Protein AF-A0A4Q4SC48-F1 (afdb_monomer)

Solvent-accessible surface area (backbone atoms only — not comparable to full-atom values): 8580 Å² total; per-residue (Å²): 134,79,75,87,77,60,52,71,68,53,53,37,66,75,65,59,70,75,52,75,67,53,56,53,50,51,53,55,38,66,77,57,79,57,55,71,65,61,53,51,52,52,52,51,54,51,52,43,53,52,26,58,77,69,67,37,60,67,61,38,51,47,51,50,50,48,49,58,31,44,77,69,70,71,51,60,91,77,42,72,86,70,56,51,67,68,56,51,50,52,51,51,52,57,49,54,52,51,52,51,52,52,50,51,55,52,50,51,53,52,48,51,53,50,50,52,51,51,51,53,50,52,53,52,48,52,53,51,56,50,54,53,47,55,53,51,51,53,53,50,54,55,54,55,59,65,73,77,113

Mean predicted aligned error: 14.54 Å

Nearest PDB structures (foldseek):
  6o35-assembly1_C-2  TM=3.071E-01  e=2.303E+00  synthetic construct
  6o35-assembly1_A  TM=3.104E-01  e=3.456E+00  synthetic construct

Radius of gyration: 32.94 Å; Cα contacts (8 Å, |Δi|>4): 32; chains: 1; bounding box: 59×37×98 Å

Secondary structure (DSSP, 8-state):
--STT--HHHHHHHHT---HHHHHHHHHHHTTT--HHHHHHHHHHHHHHHHHHTT-HHHHHHHHHHHHHHHTT-S-TTTTTTS-HHHHHHHHHHHHHHHHHHHHHHHHHHHHHHHHHHHHHHHHHHHHHHHHHHHHHHHHHHHHHHH--

Organism: NCBI:txid156630

Foldseek 3Di:
DPPVPDDPVVVCVVVPDDDVVNVVVVVVCVVVVHDPVVVVVVVLVVVLVVCVVVVVVVVNLLSVLLVVCVVVVNADVPRSVVDDPVRSVVSVVVVVVVVVVVVVVVVVVVVVVVVVVVVVVVVVVVVVVVVVVVVVVVVVVVVVVVVVD

Sequence (149 aa):
MAFEVLPECTLQAVFGTLHPKQHRILEQQRRRKVSLHCLADTLYYHQGAQLSRLGRWNDMTILQMQHELAKRGKLEEGEATTLSEWKLRLRLVCLVTAEKEAWRKAASARLEKRTENKKAWAAQLAVYDEIDKDLSESALVEAEQHVIC

Structure (mmCIF, N/CA/C/O backbone):
data_AF-A0A4Q4SC48-F1
#
_entry.id   AF-A0A4Q4SC48-F1
#
loop_
_atom_site.group_PDB
_atom_site.id
_atom_site.type_symbol
_atom_site.label_atom_id
_atom_site.label_alt_id
_atom_site.label_comp_id
_atom_site.label_asym_id
_atom_site.label_entity_id
_atom_site.label_seq_id
_atom_site.pdbx_PDB_ins_code
_atom_site.Cartn_x
_atom_site.Cartn_y
_atom_site.Cartn_z
_atom_site.occupancy
_atom_site.B_iso_or_equiv
_atom_site.auth_seq_id
_atom_site.auth_comp_id
_atom_site.auth_asym_id
_atom_site.auth_atom_id
_atom_site.pdbx_PDB_model_num
ATOM 1 N N . MET A 1 1 ? -4.497 -26.400 12.255 1.00 38.34 1 MET A N 1
ATOM 2 C CA . MET A 1 1 ? -5.537 -25.365 12.076 1.00 38.34 1 MET A CA 1
ATOM 3 C C . MET A 1 1 ? -6.417 -25.385 13.318 1.00 38.34 1 MET A C 1
ATOM 5 O O . MET A 1 1 ? -7.084 -26.382 13.534 1.00 38.34 1 MET A O 1
ATOM 9 N N . ALA A 1 2 ? -6.314 -24.387 14.202 1.00 39.81 2 ALA A N 1
ATOM 10 C CA . ALA A 1 2 ? -6.833 -24.479 15.579 1.00 39.81 2 ALA A CA 1
ATOM 11 C C . ALA A 1 2 ? -8.190 -23.780 15.813 1.00 39.81 2 ALA A C 1
ATOM 13 O O . ALA A 1 2 ? -8.786 -23.949 16.870 1.00 39.81 2 ALA A O 1
ATOM 14 N N . PHE A 1 3 ? -8.700 -23.020 14.837 1.00 35.78 3 PHE A N 1
ATOM 15 C CA . PHE A 1 3 ? -9.918 -22.212 15.003 1.00 35.78 3 PHE A CA 1
ATOM 16 C C . PHE A 1 3 ? -11.225 -22.950 14.667 1.00 35.78 3 PHE A C 1
ATOM 18 O O . PHE A 1 3 ? -12.294 -22.483 15.040 1.00 35.78 3 PHE A O 1
ATOM 25 N N . GLU A 1 4 ? -11.161 -24.109 14.002 1.00 42.56 4 GLU A N 1
ATOM 26 C CA . GLU A 1 4 ? -12.347 -24.890 13.601 1.00 42.56 4 GLU A CA 1
ATOM 27 C C . GLU A 1 4 ? -13.012 -25.650 14.761 1.00 42.56 4 GLU A C 1
ATOM 29 O O . GLU A 1 4 ? -14.151 -26.091 14.633 1.00 42.56 4 GLU A O 1
ATOM 34 N N . VAL A 1 5 ? -12.318 -25.794 15.895 1.00 47.84 5 VAL A N 1
ATOM 35 C CA . VAL A 1 5 ? -12.755 -26.605 17.050 1.00 47.84 5 VAL A CA 1
ATOM 36 C C . VAL A 1 5 ? -13.264 -25.728 18.203 1.00 47.84 5 VAL A C 1
ATOM 38 O O . VAL A 1 5 ? -13.646 -26.233 19.256 1.00 47.84 5 VAL A O 1
ATOM 41 N N . LEU A 1 6 ? -13.262 -24.401 18.043 1.00 44.50 6 LEU A N 1
ATOM 42 C CA . LEU A 1 6 ? -13.577 -23.503 19.148 1.00 44.50 6 LEU A CA 1
ATOM 43 C C . LEU A 1 6 ? -15.096 -23.363 19.359 1.00 44.50 6 LEU A C 1
ATOM 45 O O . LEU A 1 6 ? -15.818 -23.059 18.407 1.00 44.50 6 LEU A O 1
ATOM 49 N N . PRO A 1 7 ? -15.584 -23.537 20.602 1.00 56.06 7 PRO A N 1
ATOM 50 C CA . PRO A 1 7 ? -16.980 -23.312 20.956 1.00 56.06 7 PRO A CA 1
ATOM 51 C C . PRO A 1 7 ? -17.450 -21.880 20.669 1.00 56.06 7 PRO A C 1
ATOM 53 O O . PRO A 1 7 ? -16.685 -20.917 20.741 1.00 56.06 7 PRO A O 1
ATOM 56 N N . GLU A 1 8 ? -18.749 -21.728 20.415 1.00 47.28 8 GLU A N 1
ATOM 57 C CA . GLU A 1 8 ? -19.403 -20.458 20.066 1.00 47.28 8 GLU A CA 1
ATOM 58 C C . GLU A 1 8 ? -19.190 -19.356 21.121 1.00 47.28 8 GLU A C 1
ATOM 60 O O . GLU A 1 8 ? -18.967 -18.194 20.783 1.00 47.28 8 GLU A O 1
ATOM 65 N N . CYS A 1 9 ? -19.131 -19.731 22.401 1.00 48.97 9 CYS A N 1
ATOM 66 C CA . CYS A 1 9 ? -18.794 -18.830 23.504 1.00 48.97 9 CYS A CA 1
ATOM 67 C C . CYS A 1 9 ? -17.341 -18.324 23.446 1.00 48.97 9 CYS A C 1
ATOM 69 O O . CYS A 1 9 ? -17.071 -17.182 23.814 1.00 48.97 9 CYS A O 1
ATOM 71 N N . THR A 1 10 ? -16.405 -19.128 22.936 1.00 51.31 10 THR A N 1
ATOM 72 C CA . THR A 1 10 ? -15.003 -18.734 22.738 1.00 51.31 10 THR A CA 1
ATOM 73 C C . THR A 1 10 ? -14.868 -17.781 21.557 1.00 51.31 10 THR A C 1
ATOM 75 O O . THR A 1 10 ? -14.137 -16.801 21.647 1.00 51.31 10 THR A O 1
ATOM 78 N N . LEU A 1 11 ? -15.633 -17.992 20.484 1.00 52.28 11 LEU A N 1
ATOM 79 C CA . LEU A 1 11 ? -15.713 -17.040 19.374 1.00 52.28 11 LEU A CA 1
ATOM 80 C C . LEU A 1 11 ? -16.331 -15.707 19.834 1.00 52.28 11 LEU A C 1
ATOM 82 O O . LEU A 1 11 ? -15.809 -14.642 19.519 1.00 52.28 11 LEU A O 1
ATOM 86 N N . GLN A 1 12 ? -17.381 -15.743 20.655 1.00 53.16 12 GLN A N 1
ATOM 87 C CA . GLN A 1 12 ? -17.964 -14.542 21.266 1.00 53.16 12 GLN A CA 1
ATOM 88 C C . GLN A 1 12 ? -16.994 -13.794 22.190 1.00 53.16 12 GLN A C 1
ATOM 90 O O . GLN A 1 12 ? -16.990 -12.562 22.185 1.00 53.16 12 GLN A O 1
ATOM 95 N N . ALA A 1 13 ? -16.180 -14.518 22.963 1.00 49.03 13 ALA A N 1
ATOM 96 C CA . ALA A 1 13 ? -15.184 -13.939 23.861 1.00 49.03 13 ALA A CA 1
ATOM 97 C C . ALA A 1 13 ? -13.978 -13.350 23.109 1.00 49.03 13 ALA A C 1
ATOM 99 O O . ALA A 1 13 ? -13.479 -12.296 23.491 1.00 49.03 13 ALA A O 1
ATOM 100 N N . VAL A 1 14 ? -13.532 -13.999 22.027 1.00 49.91 14 VAL A N 1
ATOM 101 C CA . VAL A 1 14 ? -12.393 -13.552 21.205 1.00 49.91 14 VAL A CA 1
ATOM 102 C C . VAL A 1 14 ? -12.769 -12.370 20.308 1.00 49.91 14 VAL A C 1
ATOM 104 O O . VAL A 1 14 ? -11.952 -11.477 20.105 1.00 49.91 14 VAL A O 1
ATOM 107 N N . PHE A 1 15 ? -14.002 -12.336 19.792 1.00 53.91 15 PHE A N 1
ATOM 108 C CA . PHE A 1 15 ? -14.429 -11.325 18.819 1.00 53.91 15 PHE A CA 1
ATOM 109 C C . PHE A 1 15 ? -15.332 -10.225 19.381 1.00 53.91 15 PHE A C 1
ATOM 111 O O . PHE A 1 15 ? -15.633 -9.294 18.643 1.00 53.91 15 PHE A O 1
ATOM 118 N N . GLY A 1 16 ? -15.732 -10.297 20.657 1.00 42.41 16 GLY A N 1
ATOM 119 C CA . GLY A 1 16 ? -16.513 -9.257 21.330 1.00 42.41 16 GLY A CA 1
ATOM 120 C C . GLY A 1 16 ? -17.860 -8.999 20.650 1.00 42.41 16 GLY A C 1
ATOM 121 O O . GLY A 1 16 ? -17.960 -8.177 19.748 1.00 42.41 16 GLY A O 1
ATOM 122 N N . TH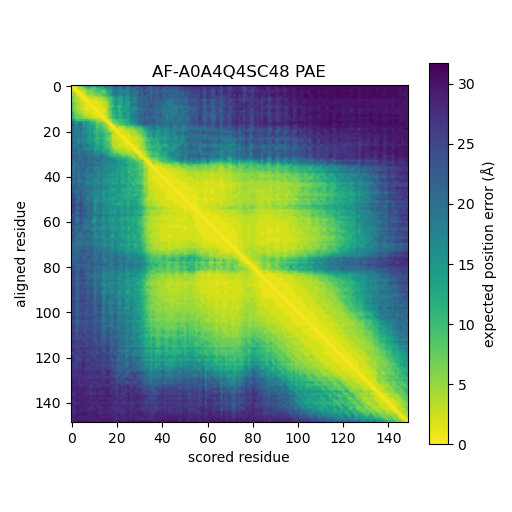R A 1 17 ? -18.894 -9.724 21.088 1.00 44.06 17 THR A N 1
ATOM 123 C CA . THR A 1 17 ? -20.308 -9.543 20.692 1.00 44.06 17 THR A CA 1
ATOM 124 C C . THR A 1 17 ? -20.537 -9.274 19.196 1.00 44.06 17 THR A C 1
ATOM 126 O O . THR A 1 17 ? -20.892 -8.174 18.773 1.00 44.06 17 THR A O 1
ATOM 129 N N . LEU A 1 18 ? -20.448 -10.333 18.383 1.00 49.62 18 LEU A N 1
ATOM 130 C CA . LEU A 1 18 ? -20.994 -10.311 17.024 1.00 49.62 18 LEU A CA 1
ATOM 131 C C . LEU A 1 18 ? -22.499 -9.996 17.091 1.00 49.62 18 LEU A C 1
ATOM 133 O O . LEU A 1 18 ? -23.300 -10.778 17.604 1.00 49.62 18 LEU A O 1
ATOM 137 N N . HIS A 1 19 ? -22.893 -8.840 16.561 1.00 51.00 19 HIS A N 1
ATOM 138 C CA . HIS A 1 19 ? -24.290 -8.459 16.392 1.00 51.00 19 HIS A CA 1
ATOM 139 C C . HIS A 1 19 ? -25.000 -9.551 15.558 1.00 51.00 19 HIS A C 1
ATOM 141 O O . HIS A 1 19 ? -24.424 -10.004 14.568 1.00 51.00 19 HIS A O 1
ATOM 147 N N . PRO A 1 20 ? -26.258 -9.951 15.836 1.00 47.75 20 PRO A N 1
ATOM 148 C CA . PRO A 1 20 ? -26.938 -11.067 15.146 1.00 47.75 20 PRO A CA 1
ATOM 149 C C . PRO A 1 20 ? -26.939 -10.980 13.606 1.00 47.75 20 PRO A C 1
ATOM 151 O O . PRO A 1 20 ? -26.932 -11.981 12.891 1.00 47.75 20 PRO A O 1
ATOM 154 N N . LYS A 1 21 ? -26.890 -9.754 13.070 1.00 49.66 21 LYS A N 1
ATOM 155 C CA . LYS A 1 21 ? -26.738 -9.489 11.627 1.00 49.66 21 LYS A CA 1
ATOM 156 C C . LYS A 1 21 ? -25.386 -9.951 11.057 1.00 49.66 21 LYS A C 1
ATOM 158 O O . LYS A 1 21 ? -25.346 -10.375 9.909 1.00 49.66 21 LYS A O 1
ATOM 163 N N . GLN A 1 22 ? -24.305 -9.900 11.833 1.00 52.47 22 GLN A N 1
ATOM 164 C CA . GLN A 1 22 ? -22.962 -10.327 11.426 1.00 52.47 22 GLN A CA 1
ATOM 165 C C . GLN A 1 22 ? -22.856 -11.854 11.356 1.00 52.47 22 GLN A C 1
ATOM 167 O O . GLN A 1 22 ? -22.267 -12.364 10.408 1.00 52.47 22 GLN A O 1
ATOM 172 N N . HIS A 1 23 ? -23.525 -12.578 12.262 1.00 52.97 23 HIS A N 1
ATOM 173 C CA . HIS A 1 23 ? -23.664 -14.039 12.177 1.00 52.97 23 HIS A CA 1
ATOM 174 C C . HIS A 1 23 ? -24.356 -14.456 10.873 1.00 52.97 23 HIS A C 1
ATOM 176 O O . HIS A 1 23 ? -23.899 -15.344 10.160 1.00 52.97 23 HIS A O 1
ATOM 182 N N . ARG A 1 24 ? -25.415 -13.730 10.494 1.00 53.56 24 ARG A N 1
ATOM 183 C CA . ARG A 1 24 ? -26.170 -13.980 9.260 1.00 53.56 24 ARG A CA 1
ATOM 184 C C . ARG A 1 24 ? -25.366 -13.677 7.991 1.00 53.56 24 ARG A C 1
ATOM 186 O O . ARG A 1 24 ? -25.489 -14.404 7.008 1.00 53.56 24 ARG A O 1
ATOM 193 N N . ILE A 1 25 ? -24.534 -12.630 8.016 1.00 55.62 25 ILE A N 1
ATOM 194 C CA . ILE A 1 25 ? -23.605 -12.303 6.922 1.00 55.62 25 ILE A CA 1
ATOM 195 C C . ILE A 1 25 ? -22.530 -13.390 6.816 1.00 55.62 25 ILE A C 1
ATOM 197 O O . ILE A 1 25 ? -22.307 -13.901 5.725 1.00 55.62 25 ILE A O 1
ATOM 201 N N . LEU A 1 26 ? -21.930 -13.811 7.932 1.00 53.53 26 LEU A N 1
ATOM 202 C CA . LEU A 1 26 ? -20.954 -14.904 7.968 1.00 53.53 26 LEU A CA 1
ATOM 203 C C . LEU A 1 26 ? -21.541 -16.217 7.429 1.00 53.53 26 LEU A C 1
ATOM 205 O O . LEU A 1 26 ? -20.921 -16.868 6.590 1.00 53.53 26 LEU A O 1
ATOM 209 N N . GLU A 1 27 ? -22.762 -16.578 7.824 1.00 54.72 27 GLU A N 1
ATOM 210 C CA . GLU A 1 27 ? -23.450 -17.770 7.317 1.00 54.72 27 GLU A CA 1
ATOM 211 C C . GLU A 1 27 ? -23.792 -17.684 5.822 1.00 54.72 27 GLU A C 1
ATOM 213 O O . GLU A 1 27 ? -23.623 -18.663 5.089 1.00 54.72 27 GLU A O 1
ATOM 218 N N . GLN A 1 28 ? -24.235 -16.519 5.336 1.00 55.94 28 GLN A N 1
ATOM 219 C CA . GLN A 1 28 ? -24.486 -16.304 3.905 1.00 55.94 28 GLN A CA 1
ATOM 220 C C . GLN A 1 28 ? -23.203 -16.374 3.071 1.00 55.94 28 GLN A C 1
ATOM 222 O O . GLN A 1 28 ? -23.224 -16.912 1.963 1.00 55.94 28 GLN A O 1
ATOM 227 N N . GLN A 1 29 ? -22.093 -15.858 3.596 1.00 52.62 29 GLN A N 1
ATOM 228 C CA . GLN A 1 29 ? -20.784 -15.850 2.939 1.00 52.62 29 GLN A CA 1
ATOM 229 C C . GLN A 1 29 ? -20.143 -17.252 2.957 1.00 52.62 29 GLN A C 1
ATOM 231 O O . GLN A 1 29 ? -19.588 -17.688 1.946 1.00 52.62 29 GLN A O 1
ATOM 236 N N . ARG A 1 30 ? -20.338 -18.024 4.041 1.00 52.16 30 ARG A N 1
ATOM 237 C CA . ARG A 1 30 ? -19.946 -19.443 4.156 1.00 52.16 30 ARG A CA 1
ATOM 238 C C . ARG A 1 30 ? -20.648 -20.321 3.116 1.00 52.16 30 ARG A C 1
ATOM 240 O O . ARG A 1 30 ? -20.014 -21.179 2.510 1.00 52.16 30 ARG A O 1
ATOM 247 N N . ARG A 1 31 ? -21.936 -20.070 2.842 1.00 54.41 31 ARG A N 1
ATOM 248 C CA . ARG A 1 31 ? -22.689 -20.749 1.764 1.00 54.41 31 ARG A CA 1
ATOM 249 C C . ARG A 1 31 ? -22.220 -20.360 0.356 1.00 54.41 31 ARG A C 1
ATOM 251 O O . ARG A 1 31 ? -22.493 -21.085 -0.595 1.00 54.41 31 ARG A O 1
ATOM 258 N N . ARG A 1 32 ? -21.517 -19.233 0.214 1.00 54.00 32 ARG A N 1
ATOM 259 C CA . ARG A 1 32 ? -21.096 -18.645 -1.064 1.00 54.00 32 ARG A CA 1
ATOM 260 C C . ARG A 1 32 ? -19.594 -18.771 -1.350 1.00 54.00 32 ARG A C 1
ATOM 262 O O . ARG A 1 32 ? -19.106 -17.981 -2.131 1.00 54.00 32 ARG A O 1
ATOM 269 N N . LYS A 1 33 ? -18.840 -19.722 -0.774 1.00 55.94 33 LYS A N 1
ATOM 270 C CA . LYS A 1 33 ? -17.381 -19.896 -1.042 1.00 55.94 33 LYS A CA 1
ATOM 271 C C . LYS A 1 33 ? -16.607 -18.559 -1.116 1.00 55.94 33 LYS A C 1
ATOM 273 O O . LYS A 1 33 ? -15.733 -18.391 -1.968 1.00 55.94 33 LYS A O 1
ATOM 278 N N . VAL A 1 34 ? -16.969 -17.574 -0.296 1.00 56.69 34 VAL A N 1
ATOM 279 C CA . VAL A 1 34 ? -16.364 -16.247 -0.419 1.00 56.69 34 VAL A CA 1
ATOM 280 C C . VAL A 1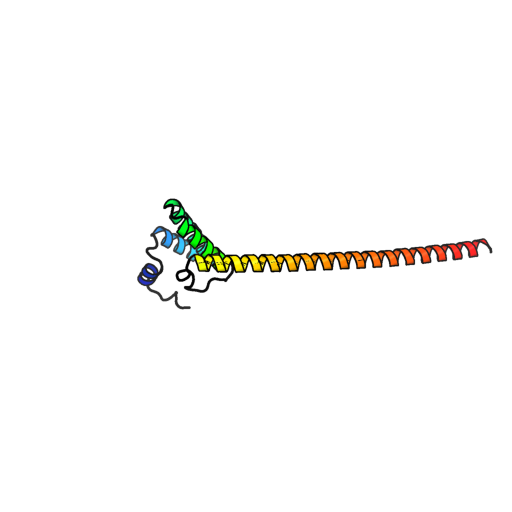 34 ? -14.972 -16.279 0.187 1.00 56.69 34 VAL A C 1
ATOM 282 O O . VAL A 1 34 ? -14.752 -16.892 1.231 1.00 56.69 34 VAL A O 1
ATOM 285 N N . SER A 1 35 ? -14.013 -15.674 -0.516 1.00 63.66 35 SER A N 1
ATOM 286 C CA . SER A 1 35 ? -12.619 -15.672 -0.095 1.00 63.66 35 SER A CA 1
ATOM 287 C C . SER A 1 35 ? -12.468 -14.990 1.267 1.00 63.66 35 SER A C 1
ATOM 289 O O . SER A 1 35 ? -13.115 -13.980 1.552 1.00 63.66 35 SER A O 1
ATOM 291 N N . LEU A 1 36 ? -11.571 -15.521 2.102 1.00 65.31 36 LEU A N 1
ATOM 292 C CA . LEU A 1 36 ? -11.242 -14.950 3.414 1.00 65.31 36 LEU A CA 1
ATOM 293 C C . LEU A 1 36 ? -10.835 -13.468 3.319 1.00 65.31 36 LEU A C 1
ATOM 295 O O . LEU A 1 36 ? -11.131 -12.693 4.223 1.00 65.31 36 LEU A O 1
ATOM 299 N N . HIS A 1 37 ? -10.243 -13.057 2.193 1.00 64.00 37 HIS A N 1
ATOM 300 C CA . HIS A 1 37 ? -9.941 -11.654 1.901 1.00 64.00 37 HIS A CA 1
ATOM 301 C C . HIS A 1 37 ? -11.186 -10.766 1.832 1.00 64.00 37 HIS A C 1
ATOM 303 O O . HIS A 1 37 ? -11.215 -9.711 2.455 1.00 64.00 37 HIS A O 1
ATOM 309 N N . CYS A 1 38 ? -12.236 -11.199 1.132 1.00 67.19 38 CYS A N 1
ATOM 310 C CA . CYS A 1 38 ? -13.470 -10.422 1.033 1.00 67.19 38 CYS A CA 1
ATOM 311 C C . CYS A 1 38 ? -14.175 -10.310 2.396 1.00 67.19 38 CYS A C 1
ATOM 313 O O . CYS A 1 38 ? -14.756 -9.270 2.722 1.00 67.19 38 CYS A O 1
ATOM 315 N N . LEU A 1 39 ? -14.067 -11.348 3.233 1.00 69.94 39 LEU A N 1
ATOM 316 C CA . LEU A 1 39 ? -14.560 -11.294 4.605 1.00 69.94 39 LEU A CA 1
ATOM 317 C C . LEU A 1 39 ? -13.768 -10.290 5.459 1.00 69.94 39 LEU A C 1
ATOM 319 O O . LEU A 1 39 ? -14.377 -9.480 6.158 1.00 69.94 39 LEU A O 1
ATOM 323 N N . ALA A 1 40 ? -12.436 -10.312 5.374 1.00 71.69 40 ALA A N 1
ATOM 324 C CA . ALA A 1 40 ? -11.569 -9.380 6.092 1.00 71.69 40 ALA A CA 1
ATOM 325 C C . ALA A 1 40 ? -11.855 -7.916 5.709 1.00 71.69 40 ALA A C 1
ATOM 327 O O . ALA A 1 40 ? -12.017 -7.075 6.594 1.00 71.69 40 ALA A O 1
ATOM 328 N N . ASP A 1 41 ? -12.013 -7.627 4.415 1.00 75.12 41 ASP A N 1
ATOM 329 C CA . ASP A 1 41 ? -12.359 -6.286 3.928 1.00 75.12 41 ASP A CA 1
ATOM 330 C C . ASP A 1 41 ? -13.730 -5.836 4.449 1.00 75.12 41 ASP A C 1
ATOM 332 O O . ASP A 1 41 ? -13.891 -4.709 4.919 1.00 75.12 41 ASP A O 1
ATOM 336 N N . THR A 1 42 ? -14.719 -6.734 4.434 1.00 75.44 42 THR A N 1
ATOM 337 C CA . 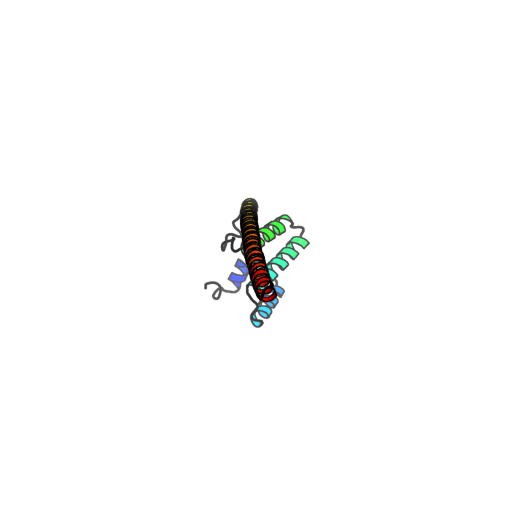THR A 1 42 ? -16.068 -6.439 4.942 1.00 75.44 42 THR A CA 1
ATOM 338 C C . THR A 1 42 ? -16.040 -6.067 6.426 1.00 75.44 42 THR A C 1
ATOM 340 O O . THR A 1 42 ? -16.694 -5.105 6.836 1.00 75.44 42 THR A O 1
ATOM 343 N N . LEU A 1 43 ? -15.277 -6.808 7.235 1.00 78.69 43 LEU A N 1
ATOM 344 C CA . LEU A 1 43 ? -15.119 -6.531 8.663 1.00 78.69 43 LEU A CA 1
ATOM 345 C C . LEU A 1 43 ? -14.415 -5.190 8.901 1.00 78.69 43 LEU A C 1
ATOM 347 O O . LEU A 1 43 ? -14.893 -4.388 9.705 1.00 78.69 43 LEU A O 1
ATOM 351 N N . TYR A 1 44 ? -13.345 -4.914 8.155 1.00 82.75 44 TYR A N 1
ATOM 352 C CA . TYR A 1 44 ? -12.613 -3.650 8.223 1.00 82.75 44 TYR A CA 1
ATOM 353 C C . TYR A 1 44 ? -13.516 -2.442 7.914 1.00 82.75 44 TYR A C 1
ATOM 355 O O . TYR A 1 44 ? -13.607 -1.521 8.730 1.00 82.75 44 TYR A O 1
ATOM 363 N N . TYR A 1 45 ? -14.252 -2.455 6.796 1.00 79.19 45 TYR A N 1
ATOM 364 C CA . TYR A 1 45 ? -15.137 -1.340 6.434 1.00 79.19 45 TYR A CA 1
ATOM 365 C C . TYR A 1 45 ? -16.287 -1.162 7.424 1.00 79.19 45 TYR A C 1
ATOM 367 O O . TYR A 1 45 ? -16.680 -0.033 7.727 1.00 79.19 45 TYR A O 1
ATOM 375 N N . HIS A 1 46 ? -16.819 -2.259 7.964 1.00 80.69 46 HIS A N 1
ATOM 376 C CA . HIS A 1 46 ? -17.854 -2.191 8.988 1.00 80.69 46 HIS A CA 1
ATOM 377 C C . HIS A 1 46 ? -17.338 -1.528 10.272 1.00 80.69 46 HIS A C 1
ATOM 379 O O . HIS A 1 46 ? -17.986 -0.622 10.803 1.00 80.69 46 HIS A O 1
ATOM 385 N N . GLN A 1 47 ? -16.170 -1.949 10.761 1.00 83.81 47 GLN A N 1
ATOM 386 C CA . GLN A 1 47 ? -15.557 -1.374 11.956 1.00 83.81 47 GLN A CA 1
ATOM 387 C C . GLN A 1 47 ? -15.199 0.102 11.738 1.00 83.81 47 GLN A C 1
ATOM 389 O O . GLN A 1 47 ? -15.504 0.939 12.587 1.00 83.81 47 GLN A O 1
ATOM 394 N N . GLY A 1 48 ? -14.663 0.452 10.565 1.00 77.38 48 GLY A N 1
ATOM 395 C CA . GLY A 1 48 ? -14.412 1.840 10.174 1.00 77.38 48 GLY A CA 1
ATOM 396 C C . GLY A 1 48 ? -15.684 2.694 10.176 1.00 77.38 48 GLY A C 1
ATOM 397 O O . GLY A 1 48 ? -15.696 3.786 10.742 1.00 77.38 48 GLY A O 1
ATOM 398 N N . ALA A 1 49 ? -16.791 2.178 9.631 1.00 76.56 49 ALA A N 1
ATOM 399 C CA . ALA A 1 49 ? -18.077 2.876 9.634 1.00 76.56 49 ALA A CA 1
ATOM 400 C C . ALA A 1 49 ? -18.621 3.107 11.054 1.00 76.56 49 ALA A C 1
ATOM 402 O O . ALA A 1 49 ? -19.184 4.166 11.334 1.00 76.56 49 ALA A O 1
ATOM 403 N N . GLN A 1 50 ? -18.451 2.144 11.964 1.00 82.31 50 GLN A N 1
ATOM 404 C CA . GLN A 1 50 ? -18.830 2.314 13.369 1.00 82.31 50 GLN A CA 1
ATOM 405 C C . GLN A 1 50 ? -17.978 3.382 14.061 1.00 82.31 50 GLN A C 1
ATOM 407 O O . GLN A 1 50 ? -18.532 4.269 14.708 1.00 82.31 50 GLN A O 1
ATOM 412 N N . LEU A 1 51 ? -16.654 3.340 13.893 1.00 80.12 51 LEU A N 1
ATOM 413 C CA . LEU A 1 51 ? -15.745 4.327 14.482 1.00 80.12 51 LEU A CA 1
ATOM 414 C C . LEU A 1 51 ? -16.024 5.739 13.955 1.00 80.12 51 LEU A C 1
ATOM 416 O O . LEU A 1 51 ? -16.075 6.682 14.742 1.00 80.12 51 LEU A O 1
ATOM 420 N N . SER A 1 52 ? -16.294 5.870 12.654 1.00 74.44 52 SER A N 1
ATOM 421 C CA . SER A 1 52 ? -16.675 7.138 12.028 1.00 74.44 52 SER A CA 1
ATOM 422 C C . SER A 1 52 ? -17.978 7.701 12.608 1.00 74.44 52 SER A C 1
ATOM 424 O O . SER A 1 52 ? -18.016 8.867 12.993 1.00 74.44 52 SER A O 1
ATOM 426 N N . ARG A 1 53 ? -19.024 6.875 12.759 1.00 79.94 53 ARG A N 1
ATOM 427 C CA . ARG A 1 53 ? -20.301 7.299 13.371 1.00 79.94 53 ARG A CA 1
ATOM 428 C C . ARG A 1 53 ? -20.149 7.759 14.819 1.00 79.94 53 ARG A C 1
ATOM 430 O O . ARG A 1 53 ? -20.904 8.615 15.260 1.00 79.94 53 ARG A O 1
ATOM 437 N N . LEU A 1 54 ? -19.196 7.185 15.548 1.00 84.62 54 LEU A N 1
ATOM 438 C CA . LEU A 1 54 ? -18.894 7.539 16.935 1.00 84.62 54 LEU A CA 1
ATOM 439 C C . LEU A 1 54 ? -17.893 8.703 17.057 1.00 84.62 54 LEU A C 1
ATOM 441 O O . LEU A 1 54 ? -17.529 9.062 18.173 1.00 84.62 54 LEU A O 1
ATOM 445 N N . GLY A 1 55 ? -17.406 9.268 15.945 1.00 79.69 55 GLY A N 1
ATOM 446 C CA . GLY A 1 55 ? -16.388 10.325 15.954 1.00 79.69 55 GLY A CA 1
ATOM 447 C C . GLY A 1 55 ? -15.020 9.874 16.484 1.00 79.69 55 GLY A C 1
ATOM 448 O O . GLY A 1 55 ? -14.204 10.700 16.890 1.00 79.69 55 GLY A O 1
ATOM 449 N N . ARG A 1 56 ? -14.746 8.564 16.501 1.00 83.25 56 ARG A N 1
ATOM 450 C CA . ARG A 1 56 ? -13.507 7.969 17.028 1.00 83.25 56 ARG A CA 1
ATOM 451 C C . ARG A 1 56 ? -12.403 7.958 15.968 1.00 83.25 56 ARG A C 1
ATOM 453 O O . ARG A 1 56 ? -11.988 6.910 15.474 1.00 83.25 56 ARG A O 1
ATOM 460 N N . TRP A 1 57 ? -11.927 9.145 15.604 1.00 84.44 57 TRP A N 1
ATOM 461 C CA . TRP A 1 57 ? 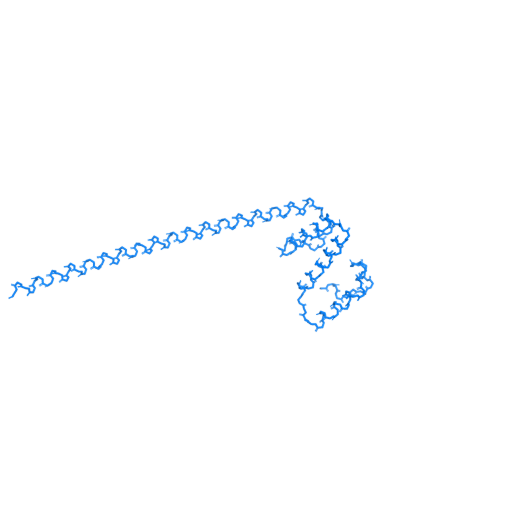-10.977 9.339 14.500 1.00 84.44 57 TRP A CA 1
ATOM 462 C C . TRP A 1 57 ? -9.595 8.721 14.749 1.00 84.44 57 TRP A C 1
ATOM 464 O O . TRP A 1 57 ? -8.987 8.182 13.823 1.00 84.44 57 TRP A O 1
ATOM 474 N N . ASN A 1 58 ? -9.114 8.750 15.995 1.00 87.69 58 ASN A N 1
ATOM 475 C CA . ASN A 1 58 ? -7.819 8.164 16.355 1.00 87.69 58 ASN A CA 1
ATOM 476 C C . ASN A 1 58 ? -7.838 6.642 16.181 1.00 87.69 58 ASN A C 1
ATOM 478 O O . ASN A 1 58 ? -6.966 6.081 15.524 1.00 87.69 58 ASN A O 1
ATOM 482 N N . ASP A 1 59 ? -8.886 5.984 16.677 1.00 87.19 59 ASP A N 1
ATOM 483 C CA . ASP A 1 59 ? -9.064 4.540 16.519 1.00 87.19 59 ASP A CA 1
ATOM 484 C C . ASP A 1 59 ? -9.250 4.150 15.052 1.00 87.19 59 ASP A C 1
ATOM 486 O O . ASP A 1 59 ? -8.723 3.135 14.608 1.00 87.19 59 ASP A O 1
ATOM 490 N N . MET A 1 60 ? -9.952 4.977 14.272 1.00 84.44 60 MET A N 1
ATOM 491 C CA . MET A 1 60 ? -10.092 4.768 12.831 1.00 84.44 60 MET A CA 1
ATOM 492 C C . MET A 1 60 ? -8.740 4.877 12.113 1.00 84.44 60 MET A C 1
ATOM 494 O O . MET A 1 60 ? -8.456 4.099 11.206 1.00 84.44 60 MET A O 1
ATOM 498 N N . THR A 1 61 ? -7.878 5.797 12.547 1.00 88.56 61 THR A N 1
ATOM 499 C CA . THR A 1 61 ? -6.513 5.938 12.021 1.00 88.56 61 THR A CA 1
ATOM 500 C C . THR A 1 61 ? -5.651 4.730 12.387 1.00 88.56 61 THR A C 1
ATOM 502 O O . THR A 1 61 ? -4.917 4.220 11.544 1.00 88.56 61 THR A O 1
ATOM 505 N N . ILE A 1 62 ? -5.767 4.218 13.615 1.00 90.81 62 ILE A N 1
ATOM 506 C CA . ILE A 1 62 ? -5.089 2.986 14.043 1.00 90.81 62 ILE A CA 1
ATOM 507 C C . ILE A 1 62 ? -5.564 1.790 13.207 1.00 90.81 62 ILE A C 1
ATOM 509 O O . ILE A 1 62 ? -4.730 1.064 12.663 1.00 90.81 62 ILE A O 1
ATOM 513 N N . LEU A 1 63 ? -6.881 1.639 13.031 1.00 88.81 63 LEU A N 1
ATOM 514 C CA . LEU A 1 63 ? -7.486 0.601 12.196 1.00 88.81 63 LEU A CA 1
ATOM 515 C C . LEU A 1 63 ? -6.983 0.682 10.747 1.00 88.81 63 LEU A C 1
ATOM 517 O O . LEU A 1 63 ? -6.628 -0.340 10.160 1.00 88.81 63 LEU A O 1
ATOM 521 N N . GLN A 1 64 ? -6.895 1.893 10.184 1.00 90.25 64 GLN A N 1
ATOM 522 C CA . GLN A 1 64 ? -6.335 2.119 8.851 1.00 90.25 64 GLN A CA 1
ATOM 523 C C . GLN A 1 64 ? -4.900 1.602 8.762 1.00 90.25 64 GLN A C 1
ATOM 525 O O . GLN A 1 64 ? -4.556 0.872 7.836 1.00 90.25 64 GLN A O 1
ATOM 530 N N . MET A 1 65 ? -4.056 1.970 9.726 1.00 89.81 65 MET A N 1
ATOM 531 C CA . MET A 1 65 ? -2.646 1.593 9.711 1.00 89.81 65 MET A CA 1
ATOM 532 C C . MET A 1 65 ? -2.450 0.082 9.847 1.00 89.81 65 MET A C 1
ATOM 534 O O . MET A 1 65 ? -1.641 -0.499 9.123 1.00 89.81 65 MET A O 1
ATOM 538 N N . GLN A 1 66 ? -3.210 -0.563 10.735 1.00 89.62 66 GLN A N 1
ATOM 539 C CA . GLN A 1 66 ? -3.211 -2.020 10.884 1.00 89.62 66 GLN A CA 1
ATOM 540 C C . GLN A 1 66 ? -3.634 -2.706 9.581 1.00 89.62 66 GLN A C 1
ATOM 542 O O . GLN A 1 66 ? -2.956 -3.627 9.129 1.00 89.62 66 GLN A O 1
ATOM 547 N N . HIS A 1 67 ? -4.708 -2.231 8.943 1.00 87.62 67 HIS A N 1
ATOM 548 C CA . HIS A 1 67 ? -5.188 -2.789 7.681 1.00 87.62 67 HIS A CA 1
ATOM 549 C C . HIS A 1 67 ? -4.152 -2.646 6.554 1.00 87.62 67 HIS A C 1
ATOM 551 O O . HIS A 1 67 ? -3.860 -3.615 5.854 1.00 87.62 67 HIS A O 1
ATOM 557 N N . GLU A 1 68 ? -3.528 -1.473 6.411 1.00 88.56 68 GLU A N 1
ATOM 558 C CA . GLU A 1 68 ? -2.484 -1.238 5.406 1.00 88.56 68 GLU A CA 1
ATOM 559 C C . GLU A 1 68 ? -1.257 -2.147 5.613 1.00 88.56 68 GLU A C 1
ATOM 561 O O . GLU A 1 68 ? -0.702 -2.674 4.642 1.00 88.56 68 GLU A O 1
ATOM 566 N N . LEU A 1 69 ? -0.835 -2.365 6.863 1.00 88.56 69 LEU A N 1
ATOM 567 C CA . LEU A 1 69 ? 0.263 -3.282 7.184 1.00 88.56 69 LEU A CA 1
ATOM 568 C C . LEU A 1 69 ? -0.115 -4.742 6.917 1.00 88.56 69 LEU A C 1
ATOM 570 O O . LEU A 1 69 ? 0.670 -5.468 6.304 1.00 88.56 69 LEU A O 1
ATOM 574 N N . ALA A 1 70 ? -1.317 -5.164 7.314 1.00 85.31 70 ALA A N 1
ATOM 575 C CA . ALA A 1 70 ? -1.814 -6.518 7.082 1.00 85.31 70 ALA A CA 1
ATOM 576 C C . ALA A 1 70 ? -1.915 -6.835 5.582 1.00 85.31 70 ALA A C 1
ATOM 578 O O . ALA A 1 70 ? -1.438 -7.876 5.135 1.00 85.31 70 ALA A O 1
ATOM 579 N N . LYS A 1 71 ? -2.431 -5.899 4.775 1.00 85.12 71 LYS A N 1
ATOM 580 C CA . LYS A 1 71 ? -2.533 -6.039 3.312 1.00 85.12 71 LYS A CA 1
ATOM 581 C C . LYS A 1 71 ? -1.176 -6.230 2.629 1.00 85.12 71 LYS A C 1
ATOM 583 O O . LYS A 1 71 ? -1.094 -6.874 1.587 1.00 85.12 71 LYS A O 1
ATOM 588 N N . ARG A 1 72 ? -0.107 -5.686 3.217 1.00 85.38 72 ARG 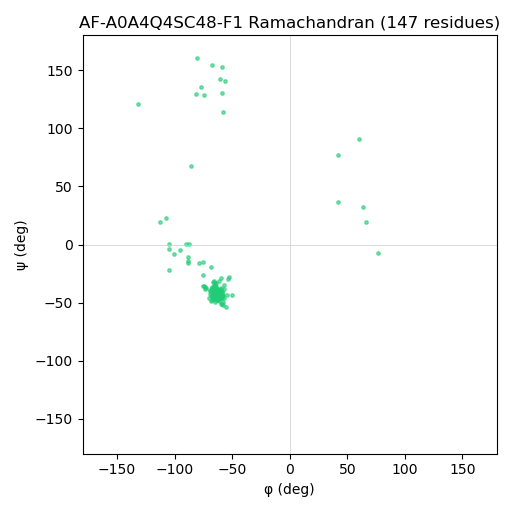A N 1
ATOM 589 C CA . ARG A 1 72 ? 1.279 -5.840 2.742 1.00 85.38 72 ARG A CA 1
ATOM 590 C C . ARG A 1 72 ? 1.996 -7.056 3.338 1.00 85.38 72 ARG A C 1
ATOM 592 O O . ARG A 1 72 ? 3.173 -7.256 3.044 1.00 85.38 72 ARG A O 1
ATOM 599 N N . GLY A 1 73 ? 1.333 -7.838 4.195 1.00 86.94 73 GLY A N 1
ATOM 600 C CA . GLY A 1 73 ? 1.955 -8.945 4.926 1.00 86.94 73 GLY A CA 1
ATOM 601 C C . GLY A 1 73 ? 3.042 -8.477 5.899 1.00 86.94 73 GLY A C 1
ATOM 602 O O . GLY A 1 73 ? 4.054 -9.149 6.070 1.00 86.94 73 GLY A O 1
ATOM 603 N N . LYS A 1 74 ? 2.887 -7.276 6.472 1.00 87.94 74 LYS A N 1
ATOM 604 C CA . LYS A 1 74 ? 3.849 -6.631 7.389 1.00 87.94 74 LYS A CA 1
ATOM 605 C C . LYS A 1 74 ? 3.316 -6.491 8.813 1.00 87.94 74 LYS A C 1
ATOM 607 O O . LYS A 1 74 ? 3.806 -5.659 9.577 1.00 87.94 74 LYS A O 1
ATOM 612 N N . LEU A 1 75 ? 2.299 -7.281 9.132 1.00 83.81 75 LEU A N 1
ATOM 613 C CA . LEU A 1 75 ? 1.694 -7.382 10.448 1.00 83.81 75 LEU A CA 1
ATOM 614 C C . LEU A 1 75 ? 1.581 -8.865 10.791 1.00 83.81 75 LEU A C 1
ATOM 616 O O . LEU A 1 75 ? 0.966 -9.610 10.027 1.00 83.81 75 LEU A O 1
ATOM 620 N N . GLU A 1 76 ? 2.201 -9.285 11.889 1.00 80.81 76 GLU A N 1
ATOM 621 C CA . GLU A 1 76 ? 2.121 -10.674 12.345 1.00 80.81 76 GLU A CA 1
ATOM 622 C C . GLU A 1 76 ? 0.811 -10.943 13.103 1.00 80.81 76 GLU A C 1
ATOM 624 O O . GLU A 1 76 ? 0.126 -10.024 13.573 1.00 80.81 76 GLU A O 1
ATOM 629 N N . GLU A 1 77 ? 0.432 -12.219 13.214 1.00 73.81 77 GLU A N 1
ATOM 630 C CA . GLU A 1 77 ? -0.746 -12.621 13.985 1.00 73.81 77 GLU A CA 1
ATOM 631 C C . GLU A 1 77 ? -0.606 -12.180 15.452 1.00 73.81 77 GLU A C 1
ATOM 633 O O . GLU A 1 77 ? 0.421 -12.391 16.091 1.00 73.81 77 GLU A O 1
ATOM 638 N N . GLY A 1 78 ? -1.639 -11.525 15.991 1.00 69.94 78 GLY A N 1
ATOM 639 C CA . GLY A 1 78 ? -1.631 -10.992 17.362 1.00 69.94 78 GLY A CA 1
ATOM 640 C C . GLY A 1 78 ? -0.833 -9.692 17.557 1.00 69.94 78 GLY A C 1
ATOM 641 O O . GLY A 1 78 ? -0.933 -9.057 18.608 1.00 69.94 78 GLY A O 1
ATOM 642 N N . GLU A 1 79 ? -0.098 -9.230 16.544 1.00 76.19 79 GLU A N 1
ATOM 643 C CA . GLU A 1 79 ? 0.685 -7.990 16.621 1.00 76.19 79 GLU A CA 1
ATOM 644 C C . GLU A 1 79 ? -0.206 -6.737 16.519 1.00 76.19 79 GLU A C 1
ATOM 646 O O . GLU A 1 79 ? 0.103 -5.677 17.067 1.00 76.19 79 GLU A O 1
ATOM 651 N N . ALA A 1 80 ? -1.364 -6.867 15.860 1.00 71.31 80 ALA A N 1
ATOM 652 C CA . ALA A 1 80 ? -2.305 -5.772 15.630 1.00 71.31 80 ALA A CA 1
ATOM 653 C C . ALA A 1 80 ? -2.730 -5.069 16.931 1.00 71.31 80 ALA A C 1
ATOM 655 O O . ALA A 1 80 ? -2.761 -3.843 16.987 1.00 71.31 80 ALA A O 1
ATOM 656 N N . THR A 1 81 ? -3.019 -5.832 17.985 1.00 70.44 81 THR A N 1
ATOM 657 C CA . THR A 1 81 ? -3.525 -5.317 19.267 1.00 70.44 81 THR A CA 1
ATOM 658 C C . THR A 1 81 ? -2.427 -4.916 20.250 1.00 70.44 81 THR A C 1
ATOM 660 O O . THR A 1 81 ? -2.726 -4.309 21.274 1.00 70.44 81 THR A O 1
ATOM 663 N N . THR A 1 82 ? -1.168 -5.256 19.971 1.00 77.56 82 THR A N 1
ATOM 664 C CA . THR A 1 82 ? -0.033 -5.023 20.881 1.00 77.56 82 THR A CA 1
ATOM 665 C C . THR A 1 82 ? 0.854 -3.861 20.440 1.00 77.56 82 THR A C 1
ATOM 667 O O . THR A 1 82 ? 1.562 -3.268 21.260 1.00 77.56 82 THR A O 1
ATOM 670 N N . LEU A 1 83 ? 0.815 -3.490 19.157 1.00 81.56 83 LEU A N 1
ATOM 671 C CA . LEU A 1 83 ? 1.561 -2.347 18.646 1.00 81.56 83 LEU A CA 1
ATOM 672 C C . LEU A 1 83 ? 0.922 -1.024 19.061 1.00 81.56 83 LEU A C 1
ATOM 674 O O . LEU A 1 83 ? -0.251 -0.758 18.808 1.00 81.56 83 LEU A O 1
ATOM 678 N N . SER A 1 84 ? 1.746 -0.145 19.627 1.00 88.00 84 SER A N 1
ATOM 679 C CA . SER A 1 84 ? 1.356 1.244 19.831 1.00 88.00 84 SER A CA 1
ATOM 680 C C . SER A 1 84 ? 1.214 1.974 18.494 1.00 88.00 84 SER A C 1
ATOM 682 O O . SER A 1 84 ? 1.889 1.657 17.510 1.00 88.00 84 SER A O 1
ATOM 684 N N . GLU A 1 85 ? 0.388 3.019 18.479 1.00 89.06 85 GLU A N 1
ATOM 685 C CA . GLU A 1 85 ? 0.182 3.887 17.315 1.00 89.06 85 GLU A CA 1
ATOM 686 C C . GLU A 1 85 ? 1.505 4.390 16.716 1.00 89.06 85 GLU A C 1
ATOM 688 O O . GLU A 1 85 ? 1.711 4.354 15.503 1.00 89.06 85 GLU A O 1
ATOM 693 N N . TRP A 1 86 ? 2.440 4.802 17.576 1.00 90.19 86 TRP A N 1
ATOM 694 C CA . TRP A 1 86 ? 3.766 5.255 17.164 1.00 90.19 86 TRP A CA 1
ATOM 695 C C . TRP A 1 86 ? 4.538 4.184 16.383 1.00 90.19 86 TRP A C 1
ATOM 697 O O . TRP A 1 86 ? 5.118 4.474 15.335 1.00 90.19 86 TRP A O 1
ATOM 707 N N . LYS A 1 87 ? 4.511 2.930 16.850 1.00 91.12 87 LYS A N 1
ATOM 708 C CA . LYS A 1 87 ? 5.179 1.818 16.162 1.00 91.12 87 LYS A CA 1
ATOM 709 C C . LYS A 1 87 ? 4.524 1.515 14.814 1.00 91.12 87 LYS A C 1
ATOM 711 O O . LYS A 1 87 ? 5.240 1.288 13.841 1.00 91.12 87 LYS A O 1
ATOM 716 N N . LEU A 1 88 ? 3.191 1.567 14.737 1.00 90.44 88 LEU A N 1
ATOM 717 C CA . LEU A 1 88 ? 2.456 1.403 13.477 1.00 90.44 88 LEU A CA 1
ATOM 718 C C . LEU A 1 88 ? 2.870 2.468 12.451 1.00 90.44 88 LEU A C 1
ATOM 720 O O . LEU A 1 88 ? 3.191 2.134 11.309 1.00 90.44 88 LEU A O 1
ATOM 724 N N . ARG A 1 89 ? 2.943 3.737 12.878 1.00 92.50 89 ARG A N 1
ATOM 725 C CA . ARG A 1 89 ? 3.391 4.856 12.034 1.00 92.50 89 ARG A CA 1
ATOM 726 C C . ARG A 1 89 ? 4.814 4.658 11.532 1.00 92.50 89 ARG A C 1
ATOM 728 O O . ARG A 1 89 ? 5.045 4.749 10.330 1.00 92.50 89 ARG A O 1
ATOM 735 N N . LEU A 1 90 ? 5.752 4.357 12.431 1.00 93.69 90 LEU A N 1
ATOM 736 C CA . LEU A 1 90 ? 7.148 4.120 12.058 1.00 93.69 90 LEU A CA 1
ATOM 737 C C . LEU A 1 90 ? 7.273 2.996 11.031 1.00 93.69 90 LEU A C 1
ATOM 739 O O . LEU A 1 90 ? 7.958 3.157 10.023 1.00 93.69 90 LEU A O 1
ATOM 743 N N . ARG A 1 91 ? 6.573 1.877 11.245 1.00 93.69 91 ARG A N 1
ATOM 744 C CA . ARG A 1 91 ? 6.633 0.736 10.329 1.00 93.69 91 ARG A CA 1
ATOM 745 C C . ARG A 1 91 ? 6.103 1.092 8.944 1.00 93.69 91 ARG A C 1
ATOM 747 O O . ARG A 1 91 ? 6.747 0.764 7.952 1.00 93.69 91 ARG A O 1
ATOM 754 N N . LEU A 1 92 ? 4.977 1.802 8.871 1.00 93.19 92 LEU A N 1
ATOM 755 C CA . LEU A 1 92 ? 4.426 2.277 7.601 1.00 93.19 92 LEU A CA 1
ATOM 756 C C . LEU A 1 92 ? 5.365 3.243 6.885 1.00 93.19 92 LEU A C 1
ATOM 758 O O . LEU A 1 92 ? 5.562 3.099 5.682 1.00 93.19 92 LEU A O 1
ATOM 762 N N . VAL A 1 93 ? 5.968 4.193 7.604 1.00 94.31 93 VAL A N 1
ATOM 763 C CA . VAL A 1 93 ? 6.928 5.133 7.012 1.00 94.31 93 VAL A CA 1
ATOM 764 C C . VAL A 1 93 ? 8.098 4.373 6.397 1.00 94.31 93 VAL A C 1
ATOM 766 O O . VAL A 1 93 ? 8.371 4.572 5.217 1.00 94.31 93 VAL A O 1
ATOM 769 N N . CYS A 1 94 ? 8.721 3.458 7.143 1.00 94.19 94 CYS A N 1
ATOM 770 C CA . CYS A 1 94 ? 9.838 2.651 6.648 1.00 94.19 94 CYS A CA 1
ATOM 771 C C . CYS A 1 94 ? 9.464 1.795 5.427 1.00 94.19 94 CYS A C 1
ATOM 773 O O . CYS A 1 94 ? 10.269 1.623 4.514 1.00 94.19 94 CYS A O 1
ATOM 775 N N . LEU A 1 95 ? 8.245 1.252 5.393 1.00 94.50 95 LEU A N 1
ATOM 776 C CA . LEU A 1 95 ? 7.769 0.470 4.251 1.00 94.50 95 LEU A CA 1
ATOM 777 C C . LEU A 1 95 ? 7.559 1.344 3.018 1.00 94.50 95 LEU A C 1
ATOM 779 O O . LEU A 1 95 ? 8.061 1.023 1.945 1.00 94.50 95 LEU A O 1
ATOM 783 N N . VAL A 1 96 ? 6.865 2.470 3.172 1.00 92.81 96 VAL A N 1
ATOM 784 C CA . VAL A 1 96 ? 6.570 3.381 2.062 1.00 92.81 96 VAL A CA 1
ATOM 785 C C . VAL A 1 96 ? 7.849 4.009 1.506 1.00 92.81 96 VAL A C 1
ATOM 787 O O . VAL A 1 96 ? 7.951 4.220 0.296 1.00 92.81 96 VAL A O 1
ATOM 790 N N . THR A 1 97 ? 8.843 4.310 2.347 1.00 94.19 97 THR A N 1
ATOM 791 C CA . THR A 1 97 ? 10.143 4.803 1.871 1.00 94.19 97 THR A CA 1
ATOM 792 C C . THR A 1 97 ? 10.885 3.730 1.081 1.00 94.19 97 THR A C 1
ATOM 794 O O . THR A 1 97 ? 11.321 4.011 -0.035 1.00 94.19 97 THR A O 1
ATOM 797 N N . ALA A 1 98 ? 10.942 2.494 1.587 1.00 94.38 98 ALA A N 1
ATOM 798 C CA . ALA A 1 98 ? 11.569 1.378 0.881 1.00 94.38 98 ALA A CA 1
ATOM 799 C C . ALA A 1 98 ? 10.886 1.084 -0.470 1.00 94.38 98 ALA A C 1
ATOM 801 O O . ALA A 1 98 ? 11.566 0.910 -1.483 1.00 94.38 98 ALA A O 1
ATOM 802 N N . GLU A 1 99 ? 9.550 1.093 -0.520 1.00 93.25 99 GLU A N 1
ATOM 803 C CA . GLU A 1 99 ? 8.771 0.923 -1.757 1.00 93.25 99 GLU A CA 1
ATOM 804 C C . GLU A 1 99 ? 9.084 2.027 -2.779 1.00 93.25 99 GLU A C 1
ATOM 806 O O . GLU A 1 99 ? 9.320 1.749 -3.959 1.00 93.25 99 GLU A O 1
ATOM 811 N N . LYS A 1 100 ? 9.148 3.288 -2.332 1.00 94.00 100 LYS A N 1
ATOM 812 C CA . LYS A 1 100 ? 9.498 4.429 -3.192 1.00 94.00 100 LYS A CA 1
ATOM 813 C C . LYS A 1 100 ? 10.915 4.318 -3.745 1.00 94.00 100 LYS A C 1
ATOM 815 O O . LYS A 1 100 ? 11.132 4.607 -4.921 1.00 94.00 100 LYS A O 1
ATOM 820 N N . GLU A 1 101 ? 11.880 3.918 -2.928 1.00 95.81 101 GLU A N 1
ATOM 821 C CA . GLU A 1 101 ? 13.265 3.736 -3.367 1.00 95.81 101 GLU A CA 1
ATOM 822 C C . GLU A 1 101 ? 13.405 2.589 -4.367 1.00 95.81 101 GLU A C 1
ATOM 824 O O . GLU A 1 101 ? 14.059 2.755 -5.400 1.00 95.81 101 GLU A O 1
ATOM 829 N N . ALA A 1 102 ? 12.747 1.456 -4.111 1.00 94.88 102 ALA A N 1
ATOM 830 C CA . ALA A 1 102 ? 12.709 0.331 -5.039 1.00 94.88 102 ALA A CA 1
ATOM 831 C C . ALA A 1 102 ? 12.107 0.746 -6.389 1.00 94.88 102 ALA A C 1
ATOM 833 O O . ALA A 1 102 ? 12.660 0.429 -7.444 1.00 94.88 102 ALA A O 1
ATOM 834 N N . TRP A 1 103 ? 11.021 1.524 -6.366 1.00 94.81 103 TRP A N 1
ATOM 835 C CA . TRP A 1 103 ? 10.404 2.045 -7.581 1.00 94.81 103 TRP 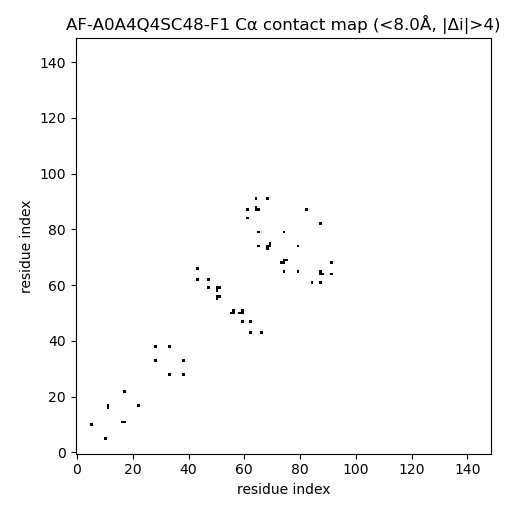A CA 1
ATOM 836 C C . TRP A 1 103 ? 11.330 2.995 -8.347 1.00 94.81 103 TRP A C 1
ATOM 838 O O . TRP A 1 103 ? 11.455 2.868 -9.564 1.00 94.81 103 TRP A O 1
ATOM 848 N N . ARG A 1 104 ? 12.033 3.903 -7.655 1.00 95.06 104 ARG A N 1
ATOM 849 C CA . ARG A 1 104 ? 13.011 4.809 -8.284 1.00 95.06 104 ARG A CA 1
ATOM 850 C C . ARG A 1 104 ? 14.141 4.042 -8.967 1.00 95.06 104 ARG A C 1
ATOM 852 O O . ARG A 1 104 ? 14.441 4.335 -10.119 1.00 95.06 104 ARG A O 1
ATOM 859 N N . LYS A 1 105 ? 14.711 3.034 -8.298 1.00 95.56 105 LYS A N 1
ATOM 860 C CA . LYS A 1 105 ? 15.761 2.170 -8.868 1.00 95.56 105 LYS A CA 1
ATOM 861 C C . LYS A 1 105 ? 15.260 1.385 -10.082 1.00 95.56 105 LYS A C 1
ATOM 863 O O . LYS A 1 105 ? 15.944 1.290 -11.095 1.00 95.56 105 LYS A O 1
ATOM 868 N N . ALA A 1 106 ? 14.041 0.850 -10.015 1.00 94.81 106 ALA A N 1
ATOM 869 C CA . ALA A 1 106 ? 13.438 0.157 -11.150 1.00 94.81 106 ALA A CA 1
ATOM 870 C C . ALA A 1 106 ? 13.164 1.108 -12.329 1.00 94.81 106 ALA A C 1
ATOM 872 O O . ALA A 1 106 ? 13.321 0.722 -13.487 1.00 94.81 106 ALA A O 1
ATOM 873 N N . ALA A 1 107 ? 12.756 2.349 -12.056 1.00 94.06 107 ALA A N 1
ATOM 874 C CA . ALA A 1 107 ? 12.516 3.359 -13.080 1.00 94.06 107 ALA A CA 1
ATOM 875 C C . ALA A 1 107 ? 13.815 3.801 -13.773 1.00 94.06 107 ALA A C 1
ATOM 877 O O . ALA A 1 107 ? 13.834 3.874 -15.002 1.00 94.06 107 ALA A O 1
ATOM 878 N N . SER A 1 108 ? 14.896 4.030 -13.017 1.00 93.69 108 SER A N 1
ATOM 879 C CA . SER A 1 108 ? 16.202 4.376 -13.592 1.00 93.69 108 SER A CA 1
ATOM 880 C C . SER A 1 108 ? 16.749 3.243 -14.460 1.00 93.69 108 SER A C 1
ATOM 882 O O . SER A 1 108 ? 17.077 3.483 -15.618 1.00 93.69 108 SER A O 1
ATOM 884 N N . ALA A 1 109 ? 16.706 1.996 -13.980 1.00 94.31 109 ALA A N 1
ATOM 885 C CA . ALA A 1 109 ? 17.160 0.834 -14.750 1.00 94.31 109 ALA A CA 1
ATOM 886 C C . ALA A 1 109 ? 16.364 0.635 -16.057 1.00 94.31 109 ALA A C 1
ATOM 888 O O . ALA A 1 109 ? 16.915 0.286 -17.101 1.00 94.31 109 ALA A O 1
ATOM 889 N N . ARG A 1 110 ? 15.044 0.887 -16.037 1.00 93.56 110 ARG A N 1
ATOM 890 C CA . ARG A 1 110 ? 14.211 0.854 -17.255 1.00 93.56 110 ARG A CA 1
ATOM 891 C C . ARG A 1 110 ? 14.605 1.944 -18.247 1.00 93.56 110 ARG A C 1
ATOM 893 O O . ARG A 1 110 ? 14.559 1.702 -19.453 1.00 93.56 110 ARG A O 1
ATOM 900 N N . LEU A 1 111 ? 14.943 3.135 -17.754 1.00 93.12 111 LEU A N 1
ATOM 901 C CA . LEU A 1 111 ? 15.376 4.242 -18.597 1.00 93.12 111 LEU A CA 1
ATOM 902 C C . LEU A 1 111 ? 16.728 3.933 -19.243 1.00 93.12 111 LEU A C 1
ATOM 904 O O . LEU A 1 111 ? 16.837 4.057 -20.459 1.00 93.12 111 LEU A O 1
ATOM 908 N N . GLU A 1 112 ? 17.699 3.459 -18.464 1.00 93.38 112 GLU A N 1
ATOM 909 C CA . GLU A 1 112 ? 19.023 3.041 -18.943 1.00 93.38 112 GLU A CA 1
ATOM 910 C C . GLU A 1 112 ? 18.896 1.990 -20.050 1.00 93.38 112 GLU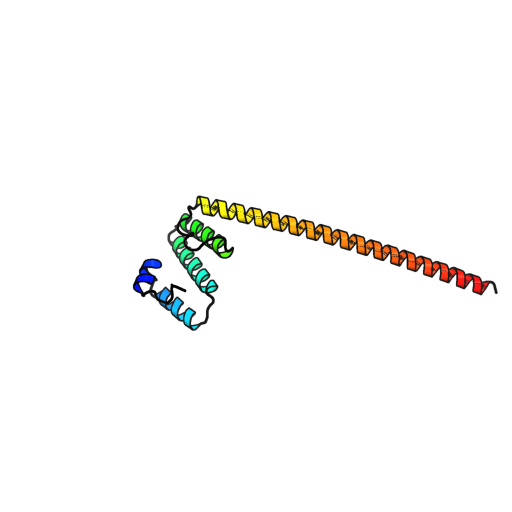 A C 1
ATOM 912 O O . GLU A 1 112 ? 19.304 2.245 -21.186 1.00 93.38 112 GLU A O 1
ATOM 917 N N . LYS A 1 113 ? 18.170 0.895 -19.795 1.00 93.56 113 LYS A N 1
ATOM 918 C CA . LYS A 1 113 ? 17.918 -0.150 -20.799 1.00 93.56 113 LYS A CA 1
ATOM 919 C C . LYS A 1 113 ? 17.241 0.393 -22.062 1.00 93.56 113 LYS A C 1
ATOM 921 O O . LYS A 1 113 ? 17.547 -0.019 -23.179 1.00 93.56 113 LYS A O 1
ATOM 926 N N . ARG A 1 114 ? 16.307 1.342 -21.919 1.00 92.56 114 ARG A N 1
ATOM 927 C CA . ARG A 1 114 ? 15.653 1.986 -23.070 1.00 92.56 114 ARG A CA 1
ATOM 928 C C . ARG A 1 114 ? 16.636 2.845 -23.864 1.00 92.56 114 ARG A C 1
ATOM 930 O O . ARG A 1 114 ? 16.541 2.879 -25.088 1.00 92.56 114 ARG A O 1
ATOM 937 N N . THR A 1 115 ? 17.546 3.550 -23.195 1.00 94.31 115 THR A N 1
ATOM 938 C CA . THR A 1 115 ? 18.577 4.350 -23.869 1.00 94.31 115 THR A CA 1
ATOM 939 C C . THR A 1 115 ? 19.604 3.477 -24.578 1.00 94.31 115 THR A C 1
ATOM 941 O O . THR A 1 115 ? 19.956 3.787 -25.711 1.00 94.31 115 THR A O 1
ATOM 944 N N . GLU A 1 116 ? 20.011 2.359 -23.978 1.00 92.88 116 GLU A N 1
ATOM 945 C CA . GLU A 1 116 ? 20.898 1.373 -24.602 1.00 92.88 116 GLU A CA 1
ATOM 946 C C . GLU A 1 116 ? 20.258 0.769 -25.850 1.00 92.88 116 GLU A C 1
ATOM 948 O O . GLU A 1 116 ? 20.859 0.808 -26.919 1.00 92.88 116 GLU A O 1
ATOM 953 N N . ASN A 1 117 ? 18.998 0.329 -25.761 1.00 92.94 117 ASN A N 1
ATOM 954 C CA . ASN A 1 117 ? 18.266 -0.193 -26.916 1.00 92.94 117 ASN A CA 1
ATOM 955 C C . ASN A 1 117 ? 18.151 0.838 -28.047 1.00 92.94 117 ASN A C 1
ATOM 957 O O . ASN A 1 117 ? 18.301 0.486 -29.213 1.00 92.94 117 ASN A O 1
ATOM 961 N N . LYS A 1 118 ? 17.902 2.115 -27.723 1.00 93.19 118 LYS A N 1
ATOM 962 C CA . LYS A 1 118 ? 17.867 3.186 -28.732 1.00 93.19 118 LYS A CA 1
ATOM 963 C C . LYS A 1 118 ? 19.223 3.384 -29.406 1.00 93.19 118 LYS A C 1
ATOM 965 O O . LYS A 1 118 ? 19.260 3.552 -30.618 1.00 93.19 118 LYS A O 1
ATOM 970 N N . LYS A 1 119 ? 20.318 3.364 -28.638 1.00 94.00 119 LYS A N 1
ATOM 971 C CA . LYS A 1 119 ? 21.680 3.475 -29.183 1.00 94.00 119 LYS A CA 1
ATOM 972 C C . LYS A 1 119 ? 22.025 2.279 -30.068 1.00 94.00 119 LYS A C 1
ATOM 974 O O . LYS A 1 119 ? 22.547 2.479 -31.155 1.00 94.00 119 LYS A O 1
ATOM 979 N N . ALA A 1 120 ? 21.690 1.064 -29.635 1.00 92.56 120 ALA A N 1
ATOM 980 C CA . ALA A 1 120 ? 21.909 -0.152 -30.412 1.00 92.56 120 ALA A CA 1
ATOM 981 C C . ALA A 1 120 ? 21.130 -0.132 -31.734 1.00 92.56 120 ALA A C 1
ATOM 983 O O . ALA A 1 120 ? 21.690 -0.443 -32.779 1.00 92.56 120 ALA A O 1
ATOM 984 N N . TRP A 1 121 ? 19.866 0.301 -31.704 1.00 91.31 121 TRP A N 1
ATOM 985 C CA . TRP A 1 121 ? 19.054 0.435 -32.913 1.00 91.31 121 TRP A CA 1
ATOM 986 C C . TRP A 1 121 ? 19.605 1.503 -33.865 1.00 91.31 121 TRP A C 1
ATOM 988 O O . TRP A 1 121 ? 19.715 1.254 -35.060 1.00 91.31 121 TRP A O 1
ATOM 998 N N . ALA A 1 122 ? 20.024 2.661 -33.342 1.00 91.62 122 ALA A N 1
ATOM 999 C CA . ALA A 1 122 ? 20.660 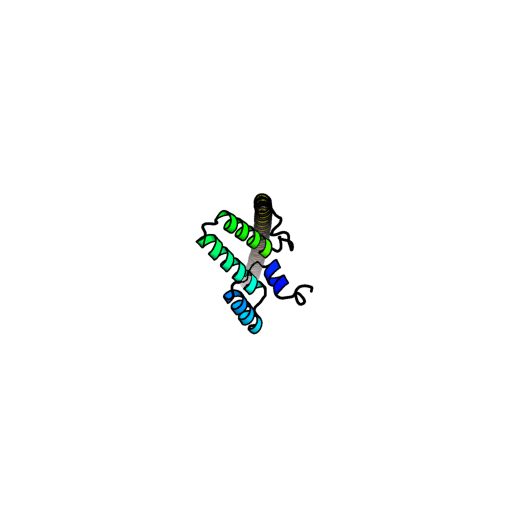3.704 -34.148 1.00 91.62 122 ALA A CA 1
ATOM 1000 C C . ALA A 1 122 ? 21.982 3.232 -34.781 1.00 91.62 122 ALA A C 1
ATOM 1002 O O . ALA A 1 122 ? 22.241 3.537 -35.939 1.00 91.62 122 ALA A O 1
ATOM 1003 N N . ALA A 1 123 ? 22.792 2.459 -34.051 1.00 91.69 123 ALA A N 1
ATOM 1004 C CA . ALA A 1 123 ? 24.017 1.870 -34.587 1.00 91.69 123 ALA A CA 1
ATOM 1005 C C . ALA A 1 123 ? 23.725 0.840 -35.689 1.00 91.69 123 ALA A C 1
ATOM 1007 O O . ALA A 1 123 ? 24.403 0.833 -36.708 1.00 91.69 123 ALA A O 1
ATOM 1008 N N . GLN A 1 124 ? 22.694 0.004 -35.522 1.00 90.12 124 GLN A N 1
ATOM 1009 C CA . GLN A 1 124 ? 22.266 -0.930 -36.569 1.00 90.12 124 GLN A CA 1
ATOM 1010 C C . GLN A 1 124 ? 21.797 -0.203 -37.831 1.00 90.12 124 GLN A C 1
ATOM 1012 O O . GLN A 1 124 ? 22.162 -0.609 -38.926 1.00 90.12 124 GLN A O 1
ATOM 1017 N N . LEU A 1 125 ? 21.021 0.873 -37.686 1.00 89.50 125 LEU A N 1
ATOM 1018 C CA . LEU A 1 125 ? 20.606 1.708 -38.815 1.00 89.50 125 LEU A CA 1
ATOM 1019 C C . LEU A 1 125 ? 21.786 2.341 -39.542 1.00 89.50 125 LEU A C 1
ATOM 1021 O O . LEU A 1 125 ? 21.813 2.295 -40.761 1.00 89.50 125 LEU A O 1
ATOM 1025 N N . ALA A 1 126 ? 22.773 2.863 -38.811 1.00 87.62 126 ALA A N 1
ATOM 1026 C CA . ALA A 1 126 ? 23.975 3.417 -39.427 1.00 87.62 126 ALA A CA 1
ATOM 1027 C C . ALA A 1 126 ? 24.721 2.371 -40.274 1.00 87.62 126 ALA A C 1
ATOM 1029 O O . ALA A 1 126 ? 25.150 2.679 -41.378 1.00 87.62 126 ALA A O 1
ATOM 1030 N N . VAL A 1 127 ? 24.805 1.123 -39.798 1.00 87.44 127 VAL A N 1
ATOM 1031 C CA . VAL A 1 127 ? 25.395 0.014 -40.569 1.00 87.44 127 VAL A CA 1
ATOM 1032 C C . VAL A 1 127 ? 24.572 -0.301 -41.822 1.00 87.44 127 VAL A C 1
ATOM 1034 O O . VAL A 1 127 ? 25.146 -0.540 -42.878 1.00 87.44 127 VAL A O 1
ATOM 1037 N N . TYR A 1 128 ? 23.237 -0.292 -41.737 1.00 83.62 128 TYR A N 1
ATOM 1038 C CA . TYR A 1 128 ? 22.389 -0.472 -42.921 1.00 83.62 128 TYR A CA 1
ATOM 1039 C C . TYR A 1 128 ? 22.570 0.660 -43.940 1.00 83.62 128 TYR A C 1
ATOM 1041 O O . TYR A 1 128 ? 22.682 0.372 -45.127 1.00 83.62 128 TYR A O 1
ATOM 1049 N N . ASP A 1 129 ? 22.648 1.912 -43.485 1.00 81.50 129 ASP A N 1
ATOM 1050 C CA . ASP A 1 129 ? 22.876 3.072 -44.353 1.00 81.50 129 ASP A CA 1
ATOM 1051 C C . ASP A 1 129 ? 24.257 3.026 -45.035 1.00 81.50 129 ASP A C 1
ATOM 1053 O O . ASP A 1 129 ? 24.402 3.497 -46.161 1.00 81.50 129 ASP A O 1
ATOM 1057 N N . GLU A 1 130 ? 25.284 2.479 -44.374 1.00 81.00 130 GLU A N 1
ATOM 1058 C CA . GLU A 1 130 ? 26.610 2.259 -44.972 1.00 81.00 130 GLU A CA 1
ATOM 1059 C C . GLU A 1 130 ? 26.577 1.148 -46.030 1.00 81.00 130 GLU A C 1
ATOM 1061 O O . GLU A 1 130 ? 27.050 1.355 -47.144 1.00 81.00 130 GLU A O 1
ATOM 1066 N N . ILE A 1 131 ? 25.940 0.011 -45.732 1.00 77.69 131 ILE A N 1
ATOM 1067 C CA . ILE A 1 131 ? 25.796 -1.099 -46.690 1.00 77.69 131 ILE A CA 1
ATOM 1068 C C . ILE A 1 131 ? 25.018 -0.658 -47.940 1.00 77.69 131 ILE A C 1
ATOM 1070 O O . ILE A 1 131 ? 25.385 -1.031 -49.053 1.00 77.69 131 ILE A O 1
ATOM 1074 N N . ASP A 1 132 ? 23.952 0.129 -47.775 1.00 74.94 132 ASP A N 1
ATOM 1075 C CA . ASP A 1 132 ? 23.142 0.621 -48.896 1.00 74.94 132 ASP A CA 1
ATOM 1076 C C . ASP A 1 132 ? 23.939 1.584 -49.795 1.00 74.94 132 ASP A C 1
ATOM 1078 O O . ASP A 1 132 ? 23.855 1.518 -51.024 1.00 74.94 132 ASP A O 1
ATOM 1082 N N . LYS A 1 133 ? 24.802 2.422 -49.202 1.00 73.94 133 LYS A N 1
ATOM 1083 C CA . LYS A 1 133 ? 25.730 3.277 -49.958 1.00 73.94 133 LYS A CA 1
ATOM 1084 C C . LYS A 1 133 ? 26.749 2.463 -50.742 1.00 73.94 133 LYS A C 1
ATOM 1086 O O . LYS A 1 133 ? 26.871 2.690 -51.944 1.00 73.94 133 LYS A O 1
ATOM 1091 N N . ASP A 1 134 ? 27.408 1.496 -50.110 1.00 74.56 134 ASP A N 1
ATOM 1092 C CA . ASP A 1 134 ? 28.406 0.645 -50.767 1.00 74.56 134 ASP A CA 1
ATOM 1093 C C . ASP A 1 134 ? 27.791 -0.157 -51.931 1.00 74.56 134 ASP A C 1
ATOM 1095 O O . ASP A 1 134 ? 28.395 -0.293 -53.000 1.00 74.56 134 ASP A O 1
ATOM 1099 N N . LEU A 1 135 ? 26.555 -0.648 -51.767 1.00 71.50 135 LEU A N 1
ATOM 1100 C CA . LEU A 1 135 ? 25.786 -1.308 -52.831 1.00 71.50 135 LEU A CA 1
ATOM 1101 C C . LEU A 1 135 ? 25.428 -0.348 -53.976 1.00 71.50 135 LEU A C 1
ATOM 1103 O O . LEU A 1 135 ? 25.482 -0.729 -55.144 1.00 71.50 135 LEU A O 1
ATOM 1107 N N . SER A 1 136 ? 25.081 0.901 -53.661 1.00 71.38 136 SER A N 1
ATOM 1108 C CA . SER A 1 136 ? 24.775 1.916 -54.674 1.00 71.38 136 SER A CA 1
ATOM 1109 C C . SER A 1 136 ? 26.015 2.348 -55.469 1.00 71.38 136 SER A C 1
ATOM 1111 O O . SER A 1 136 ? 25.939 2.498 -56.689 1.00 71.38 136 SER A O 1
ATOM 1113 N N . GLU A 1 137 ? 27.169 2.488 -54.811 1.00 71.69 137 GLU A N 1
ATOM 1114 C CA . GLU A 1 137 ? 28.436 2.852 -55.452 1.00 71.69 137 GLU A CA 1
ATOM 1115 C C . GLU A 1 137 ? 28.958 1.716 -56.335 1.00 71.69 137 GLU A C 1
ATOM 1117 O O . GLU A 1 137 ? 29.367 1.953 -57.471 1.00 71.69 137 GLU A O 1
ATOM 1122 N N . SER A 1 138 ? 28.875 0.470 -55.867 1.00 68.81 138 SER A N 1
ATOM 1123 C CA . SER A 1 138 ? 29.241 -0.697 -56.678 1.00 68.81 138 SER A CA 1
ATOM 1124 C C . SER A 1 138 ? 28.331 -0.871 -57.901 1.00 68.81 138 SER A C 1
ATOM 1126 O O . SER A 1 138 ? 28.837 -1.110 -58.998 1.00 68.81 138 SER A O 1
ATOM 1128 N N . ALA A 1 139 ? 27.021 -0.645 -57.763 1.00 69.75 139 ALA A N 1
ATOM 1129 C CA . ALA A 1 139 ? 26.090 -0.656 -58.894 1.00 69.75 139 ALA A CA 1
ATOM 1130 C C . ALA A 1 139 ? 26.371 0.462 -59.921 1.00 69.75 139 ALA A C 1
ATOM 1132 O O . ALA A 1 139 ? 26.225 0.247 -61.125 1.00 69.75 139 ALA A O 1
ATOM 1133 N N . LEU A 1 140 ? 26.797 1.648 -59.469 1.00 67.50 140 LEU A N 1
ATOM 1134 C CA . LEU A 1 140 ? 27.209 2.748 -60.352 1.00 67.50 140 LEU A CA 1
ATOM 1135 C C . LEU A 1 140 ? 28.489 2.408 -61.127 1.00 67.50 140 LEU A C 1
ATOM 1137 O O . LEU A 1 140 ? 28.546 2.636 -62.334 1.00 67.50 140 LEU A O 1
ATOM 1141 N N . VAL A 1 141 ? 29.482 1.807 -60.466 1.00 69.94 141 VAL A N 1
ATOM 1142 C CA . VAL A 1 141 ? 30.735 1.378 -61.110 1.00 69.94 141 VAL A CA 1
ATOM 1143 C C . VAL A 1 141 ? 30.482 0.300 -62.171 1.00 69.94 141 VAL A C 1
ATOM 1145 O O . VAL A 1 141 ? 31.052 0.372 -63.261 1.00 69.94 141 VAL A O 1
ATOM 1148 N N . GLU A 1 142 ? 29.608 -0.674 -61.902 1.00 67.25 142 GLU A N 1
ATOM 1149 C CA . GLU A 1 142 ? 29.224 -1.693 -62.891 1.00 67.25 142 GLU A CA 1
ATOM 1150 C C . GLU A 1 142 ? 28.476 -1.085 -64.090 1.00 67.25 142 GLU A C 1
ATOM 1152 O O . GLU A 1 142 ? 28.736 -1.450 -65.240 1.00 67.25 142 GLU A O 1
ATOM 1157 N N . ALA A 1 143 ? 27.585 -0.117 -63.850 1.00 65.94 143 ALA A N 1
ATOM 1158 C CA . ALA A 1 143 ? 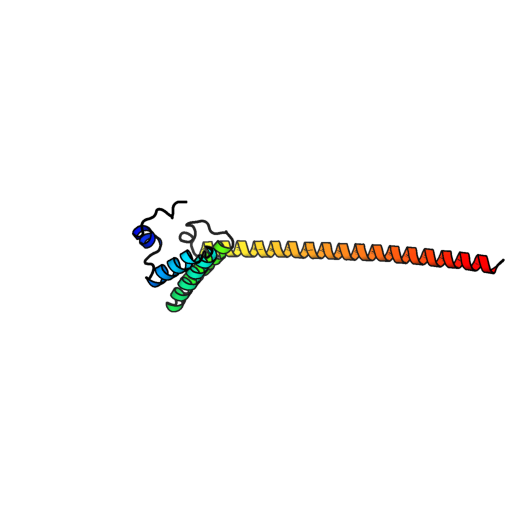26.866 0.574 -64.917 1.00 65.94 143 ALA A CA 1
ATOM 1159 C C . ALA A 1 143 ? 27.802 1.403 -65.815 1.00 65.94 143 ALA A C 1
ATOM 1161 O O . ALA A 1 143 ? 27.651 1.383 -67.036 1.00 65.94 143 ALA A O 1
ATOM 1162 N N . GLU A 1 144 ? 28.797 2.090 -65.247 1.00 64.69 144 GLU A N 1
ATOM 1163 C CA . GLU A 1 144 ? 29.784 2.855 -66.022 1.00 64.69 144 GLU A CA 1
ATOM 1164 C C . GLU A 1 144 ? 30.702 1.952 -66.860 1.00 64.69 144 GLU A C 1
ATOM 1166 O O . GLU A 1 144 ? 31.005 2.278 -68.010 1.00 64.69 144 GLU A O 1
ATOM 1171 N N . GLN A 1 145 ? 31.089 0.781 -66.345 1.00 65.38 145 GLN A N 1
ATOM 1172 C CA . GLN A 1 145 ? 31.897 -0.190 -67.095 1.00 65.38 145 GLN A CA 1
ATOM 1173 C C . GLN A 1 145 ? 31.155 -0.778 -68.305 1.00 65.38 145 GLN A C 1
ATOM 1175 O O . GLN A 1 145 ? 31.780 -1.068 -69.325 1.00 65.38 145 GLN A O 1
ATOM 1180 N N . HIS A 1 146 ? 29.828 -0.907 -68.234 1.00 58.34 146 HIS A N 1
ATOM 1181 C CA . HIS A 1 146 ? 29.001 -1.385 -69.345 1.00 58.34 146 HIS A CA 1
ATOM 1182 C C . HIS A 1 146 ? 28.707 -0.331 -70.426 1.00 58.34 146 HIS A C 1
ATOM 1184 O O . HIS A 1 146 ? 28.295 -0.704 -71.520 1.00 58.34 146 HIS A O 1
ATOM 1190 N N . VAL A 1 147 ? 28.921 0.960 -70.153 1.00 58.16 147 VAL A N 1
ATOM 1191 C CA . VAL A 1 147 ? 28.707 2.059 -71.118 1.00 58.16 147 VAL A CA 1
ATOM 1192 C C . VAL A 1 147 ? 29.959 2.344 -71.967 1.00 58.16 147 VAL A C 1
ATOM 1194 O O . VAL A 1 147 ? 29.867 2.993 -73.007 1.00 58.16 147 VAL A O 1
ATOM 1197 N N . ILE A 1 148 ? 31.132 1.854 -71.547 1.00 55.03 148 ILE A N 1
ATOM 1198 C CA . ILE A 1 148 ? 32.430 2.098 -72.207 1.00 55.03 148 ILE A CA 1
ATOM 1199 C C . ILE A 1 148 ? 32.822 0.966 -73.196 1.00 55.03 148 ILE A C 1
ATOM 1201 O O . ILE A 1 148 ? 33.796 1.112 -73.936 1.00 55.03 148 ILE A O 1
ATOM 1205 N N . CYS A 1 149 ? 32.045 -0.121 -73.276 1.00 46.03 149 CYS A N 1
ATOM 1206 C CA . CYS A 1 149 ? 32.183 -1.198 -74.273 1.00 46.03 149 CYS A CA 1
ATOM 1207 C C . CYS A 1 149 ? 31.140 -1.072 -75.390 1.00 46.03 149 CYS A C 1
ATOM 1209 O O . CYS A 1 149 ? 31.501 -1.352 -76.556 1.00 46.03 149 CYS A O 1
#

pLDDT: mean 75.43, std 16.96, range [35.78, 95.81]